Protein AF-A0A382MQX4-F1 (afdb_monomer)

Structure (mmCIF, N/CA/C/O backbone):
data_AF-A0A382MQX4-F1
#
_entry.id   AF-A0A382MQX4-F1
#
loop_
_atom_site.group_PDB
_atom_site.id
_atom_site.type_symbol
_atom_site.label_atom_id
_atom_site.label_alt_id
_atom_site.label_comp_id
_atom_site.label_asym_id
_atom_site.label_entity_id
_atom_site.label_seq_id
_atom_site.pdbx_PDB_ins_code
_atom_site.Cartn_x
_atom_site.Cartn_y
_atom_site.Cartn_z
_atom_site.occupancy
_atom_site.B_iso_or_equiv
_atom_site.auth_seq_id
_atom_site.auth_comp_id
_atom_site.auth_asym_id
_atom_site.auth_atom_id
_atom_site.pdbx_PDB_model_num
ATOM 1 N N . CYS A 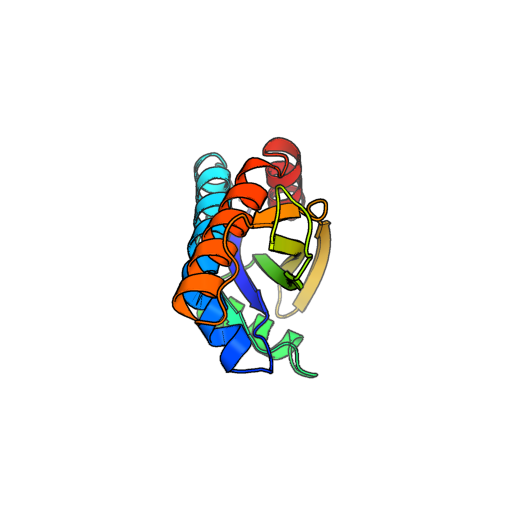1 1 ? -10.382 4.216 30.365 1.00 42.12 1 CYS A N 1
ATOM 2 C CA . CYS A 1 1 ? -9.074 4.176 29.681 1.00 42.12 1 CYS A CA 1
ATOM 3 C C . CYS A 1 1 ? -9.307 4.462 28.208 1.00 42.12 1 CYS A C 1
ATOM 5 O O . CYS A 1 1 ? -10.261 3.887 27.688 1.00 42.12 1 CYS A O 1
ATOM 7 N N . PRO A 1 2 ? -8.516 5.319 27.541 1.00 52.66 2 PRO A N 1
ATOM 8 C CA . PRO A 1 2 ? -8.488 5.307 26.082 1.00 52.66 2 PRO A CA 1
ATOM 9 C C . PRO A 1 2 ? -8.153 3.874 25.645 1.00 52.66 2 PRO A C 1
ATOM 11 O O . PRO A 1 2 ? -7.279 3.249 26.246 1.00 52.66 2 PRO A O 1
ATOM 14 N N . GLN A 1 3 ? -8.903 3.306 24.704 1.00 66.00 3 GLN A N 1
ATOM 15 C CA . GLN A 1 3 ? -8.529 2.016 24.125 1.00 66.00 3 GLN A CA 1
ATOM 16 C C . GLN A 1 3 ? -7.295 2.233 23.247 1.00 66.00 3 GLN A C 1
ATOM 18 O O . GLN A 1 3 ? -7.295 3.156 22.438 1.00 66.00 3 GLN A O 1
ATOM 23 N N . ASN A 1 4 ? -6.269 1.392 23.393 1.00 84.06 4 ASN A N 1
ATOM 24 C CA . ASN A 1 4 ? -5.149 1.372 22.454 1.00 84.06 4 ASN A CA 1
ATOM 25 C C . ASN A 1 4 ? -5.655 1.078 21.032 1.00 84.06 4 ASN A C 1
ATOM 27 O O . ASN A 1 4 ? -6.577 0.276 20.829 1.00 84.06 4 ASN A O 1
ATOM 31 N N . GLN A 1 5 ? -5.045 1.728 20.042 1.00 91.31 5 GLN A N 1
ATOM 32 C CA . GLN A 1 5 ? -5.346 1.499 18.635 1.00 91.31 5 GLN A CA 1
ATOM 33 C C . GLN A 1 5 ? -4.675 0.211 18.163 1.00 91.31 5 GLN A C 1
ATOM 35 O O . GLN A 1 5 ? -3.483 0.199 17.878 1.00 91.31 5 GLN A O 1
ATOM 40 N N . ASN A 1 6 ? -5.440 -0.860 17.995 1.00 94.75 6 ASN A N 1
ATOM 41 C CA . ASN A 1 6 ? -4.958 -2.106 17.409 1.00 94.75 6 ASN A CA 1
ATOM 42 C C . ASN A 1 6 ? -4.975 -1.990 15.883 1.00 94.75 6 ASN A C 1
ATOM 44 O O . ASN A 1 6 ? -5.973 -2.310 15.218 1.00 94.75 6 ASN A O 1
ATOM 48 N N . LEU A 1 7 ? -3.861 -1.512 15.332 1.00 96.00 7 LEU A N 1
ATOM 49 C CA . LEU A 1 7 ? -3.698 -1.211 13.922 1.00 96.00 7 LEU A CA 1
ATOM 50 C C . LEU A 1 7 ? -3.373 -2.461 13.095 1.00 96.00 7 LEU A C 1
ATOM 52 O O . LEU A 1 7 ? -2.354 -3.129 13.290 1.00 96.00 7 LEU A O 1
ATOM 56 N N . MET A 1 8 ? -4.197 -2.714 12.080 1.00 97.00 8 MET A N 1
ATOM 57 C CA . MET A 1 8 ? -3.920 -3.673 11.012 1.00 97.00 8 MET A CA 1
ATOM 58 C C . MET A 1 8 ? -3.608 -2.953 9.694 1.00 97.00 8 MET A C 1
ATOM 60 O O . MET A 1 8 ? -4.372 -2.105 9.241 1.00 97.00 8 MET A O 1
ATOM 64 N N . VAL A 1 9 ? -2.533 -3.344 9.008 1.00 97.56 9 VAL A N 1
ATOM 65 C CA . VAL A 1 9 ? -2.294 -2.915 7.618 1.00 97.56 9 VAL A CA 1
ATOM 66 C C . VAL A 1 9 ? -2.970 -3.897 6.668 1.00 97.56 9 VAL A C 1
ATOM 68 O O . VAL A 1 9 ? -2.849 -5.112 6.813 1.00 97.56 9 VAL A O 1
ATOM 71 N N . VAL A 1 10 ? -3.685 -3.389 5.676 1.00 97.44 10 VAL A N 1
ATOM 72 C CA . VAL A 1 10 ? -4.425 -4.191 4.704 1.00 97.44 10 VAL A CA 1
ATOM 73 C C . VAL A 1 10 ? -3.988 -3.806 3.309 1.00 97.44 10 VAL A C 1
ATOM 75 O O . VAL A 1 10 ? -4.001 -2.637 2.959 1.00 97.44 10 VAL A O 1
ATOM 78 N N . PHE A 1 11 ? -3.637 -4.779 2.479 1.00 96.69 11 PHE A N 1
ATOM 79 C CA . PHE A 1 11 ? -3.359 -4.531 1.071 1.00 96.69 11 PHE A CA 1
ATOM 80 C C . PHE A 1 11 ? -4.560 -4.878 0.210 1.00 96.69 11 PHE A C 1
ATOM 82 O O . PHE A 1 11 ? -5.061 -6.004 0.263 1.00 96.69 11 PHE A O 1
ATOM 89 N N . ASN A 1 12 ? -4.955 -3.939 -0.646 1.00 93.44 12 ASN A N 1
ATOM 90 C CA . ASN A 1 12 ? -5.848 -4.254 -1.747 1.00 93.44 12 ASN A CA 1
ATOM 91 C C . ASN A 1 12 ? -5.109 -5.127 -2.765 1.00 93.44 12 ASN A C 1
ATOM 93 O O . ASN A 1 12 ? -4.042 -4.769 -3.281 1.00 93.44 12 ASN A O 1
ATOM 97 N N . LYS A 1 13 ? -5.677 -6.302 -3.028 1.00 92.31 13 LYS A N 1
ATOM 98 C CA . LYS A 1 13 ? -5.163 -7.239 -4.020 1.00 92.31 13 LYS A CA 1
ATOM 99 C C . LYS A 1 13 ? -5.478 -6.756 -5.422 1.00 92.31 13 LYS A C 1
ATOM 101 O O . LYS A 1 13 ? -6.559 -6.232 -5.698 1.00 92.31 13 LYS A O 1
ATOM 106 N N . TYR A 1 14 ? -4.544 -7.004 -6.328 1.00 88.62 14 TYR A N 1
ATOM 107 C CA . TYR A 1 14 ? -4.814 -6.882 -7.749 1.00 88.62 14 TYR A CA 1
ATOM 108 C C . TYR A 1 14 ? -5.662 -8.067 -8.213 1.00 88.62 14 TYR A C 1
ATOM 110 O O . TYR A 1 14 ? -5.366 -9.218 -7.895 1.00 88.62 14 TYR A O 1
ATOM 118 N N . SER A 1 15 ? -6.667 -7.793 -9.045 1.00 87.56 15 SER A N 1
ATOM 119 C CA . SER A 1 15 ? -7.414 -8.842 -9.751 1.00 87.56 15 SER A CA 1
ATOM 120 C C . SER A 1 15 ? -6.509 -9.653 -10.692 1.00 87.56 15 SER A C 1
ATOM 122 O O . SER A 1 15 ? -6.688 -10.859 -10.866 1.00 87.56 15 SER A O 1
ATOM 124 N N . ASP A 1 16 ? -5.491 -9.006 -11.267 1.00 91.62 16 ASP A N 1
ATOM 125 C CA . ASP A 1 16 ? -4.443 -9.648 -12.057 1.00 91.62 16 ASP A CA 1
ATOM 126 C C . ASP A 1 16 ? -3.437 -10.374 -11.144 1.00 91.62 16 ASP A C 1
ATOM 128 O O . ASP A 1 16 ? -2.610 -9.756 -10.466 1.00 91.62 16 ASP A O 1
ATOM 132 N N . ARG A 1 17 ? -3.459 -11.712 -11.192 1.00 90.31 17 ARG A N 1
ATOM 133 C CA . ARG A 1 17 ? -2.563 -12.589 -10.414 1.00 90.31 17 ARG A CA 1
ATOM 134 C C . ARG A 1 17 ? -1.076 -12.359 -10.698 1.00 90.31 17 ARG A C 1
ATOM 136 O O . ARG A 1 17 ? -0.249 -12.561 -9.809 1.00 90.31 17 ARG A O 1
ATOM 143 N N . ASN A 1 18 ? -0.706 -11.963 -11.915 1.00 91.69 18 ASN A N 1
ATOM 144 C CA . ASN A 1 18 ? 0.684 -11.667 -12.252 1.00 91.69 18 ASN A CA 1
ATOM 145 C C . ASN A 1 18 ? 1.127 -10.359 -11.600 1.00 91.69 18 ASN A C 1
ATOM 147 O O . ASN A 1 18 ? 2.217 -10.317 -11.029 1.00 91.69 18 ASN A O 1
ATOM 151 N N . LYS A 1 19 ? 0.287 -9.315 -11.632 1.00 92.31 19 LYS A N 1
ATOM 152 C CA . LYS A 1 19 ? 0.565 -8.066 -10.902 1.00 92.31 19 LYS A CA 1
ATOM 153 C C . LYS A 1 19 ? 0.641 -8.308 -9.397 1.00 92.31 19 LYS A C 1
ATOM 155 O O . LYS A 1 19 ? 1.584 -7.847 -8.758 1.00 92.31 19 LYS A O 1
ATOM 160 N N . GLU A 1 20 ? -0.283 -9.099 -8.861 1.00 92.88 20 GLU A N 1
ATOM 161 C CA . GLU A 1 20 ? -0.318 -9.473 -7.447 1.00 92.88 20 GLU A CA 1
ATOM 162 C C . GLU A 1 20 ? 0.974 -10.180 -7.010 1.00 92.88 20 GLU A C 1
ATOM 164 O O . GLU A 1 20 ? 1.629 -9.779 -6.048 1.00 92.88 20 GLU A O 1
ATOM 169 N N . ASN A 1 21 ? 1.426 -11.173 -7.781 1.00 94.44 21 ASN A N 1
ATOM 170 C CA . ASN A 1 21 ? 2.667 -11.895 -7.496 1.00 94.44 21 ASN A CA 1
ATOM 171 C C . ASN A 1 21 ? 3.926 -11.015 -7.553 1.00 94.44 21 ASN A C 1
ATOM 173 O O . ASN A 1 21 ? 4.922 -11.328 -6.895 1.00 94.44 21 ASN A O 1
ATOM 177 N N . LEU A 1 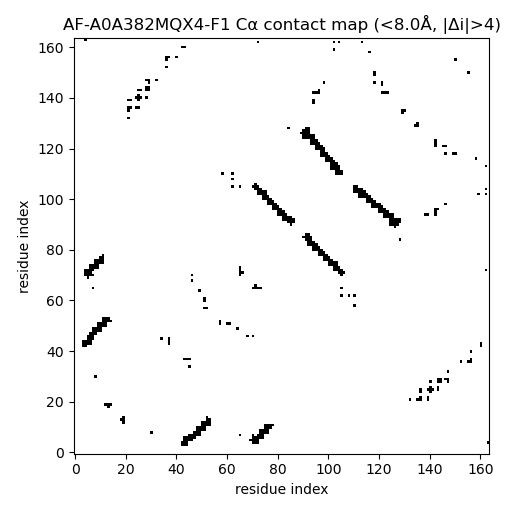22 ? 3.912 -9.929 -8.330 1.00 96.38 22 LEU A N 1
ATOM 178 C CA . LEU A 1 22 ? 5.029 -8.986 -8.389 1.00 96.38 22 LEU A CA 1
ATOM 179 C C . LEU A 1 22 ? 5.124 -8.109 -7.135 1.00 96.38 22 LEU A C 1
ATOM 181 O O . LEU A 1 22 ? 6.226 -7.672 -6.811 1.00 96.38 22 LEU A O 1
ATOM 185 N N . MET A 1 23 ? 4.011 -7.880 -6.431 1.00 95.25 23 MET A N 1
ATOM 186 C CA . MET A 1 23 ? 3.936 -6.953 -5.297 1.00 95.25 23 MET A CA 1
ATOM 187 C C . MET A 1 23 ? 4.113 -7.597 -3.918 1.00 95.25 23 MET A C 1
ATOM 189 O O . MET A 1 23 ? 4.386 -6.868 -2.969 1.00 95.25 23 MET A O 1
ATOM 193 N N . LYS A 1 24 ? 4.075 -8.932 -3.803 1.00 92.06 24 LYS A N 1
ATOM 194 C CA . LYS A 1 24 ? 4.261 -9.650 -2.524 1.00 92.06 24 LYS A CA 1
ATOM 195 C C . LYS A 1 24 ? 5.488 -9.191 -1.729 1.00 92.06 24 LYS A C 1
ATOM 197 O O . LYS A 1 24 ? 5.371 -8.837 -0.565 1.00 92.06 24 LYS A O 1
ATOM 202 N N . GLU A 1 25 ? 6.657 -9.169 -2.368 1.00 92.56 25 GLU A N 1
ATOM 203 C CA . GLU A 1 25 ? 7.897 -8.711 -1.726 1.00 92.56 25 GLU A CA 1
ATOM 204 C C . GLU A 1 25 ? 7.950 -7.176 -1.592 1.00 92.56 25 GLU A C 1
ATOM 206 O O . GLU A 1 25 ? 8.212 -6.702 -0.494 1.00 92.56 25 GLU A O 1
ATOM 211 N N . PRO A 1 26 ? 7.666 -6.357 -2.631 1.00 94.75 26 PRO A N 1
ATOM 212 C CA . PRO A 1 26 ? 7.658 -4.896 -2.494 1.00 94.75 26 PRO A CA 1
ATOM 213 C C . PRO A 1 26 ? 6.796 -4.331 -1.357 1.00 94.75 26 PRO A C 1
ATOM 215 O O . PRO A 1 26 ? 7.151 -3.280 -0.819 1.00 94.75 26 PRO A O 1
ATOM 218 N N . ARG A 1 27 ? 5.690 -5.001 -0.996 1.00 95.69 27 ARG A N 1
ATOM 219 C CA . ARG A 1 27 ? 4.812 -4.619 0.123 1.00 95.69 27 ARG A CA 1
ATOM 220 C C . ARG A 1 27 ? 5.522 -4.630 1.473 1.00 95.69 27 ARG A C 1
ATOM 222 O O . ARG A 1 27 ? 5.153 -3.834 2.331 1.00 95.69 27 ARG A O 1
ATOM 229 N N . SER A 1 28 ? 6.555 -5.456 1.656 1.00 95.38 28 SER A N 1
ATOM 230 C CA . SER A 1 28 ? 7.294 -5.501 2.921 1.00 95.38 28 SER A CA 1
ATOM 231 C C . SER A 1 28 ? 7.918 -4.149 3.258 1.00 95.38 28 SER A C 1
ATOM 233 O O . SER A 1 28 ? 7.893 -3.759 4.414 1.00 95.38 28 SER A O 1
ATOM 235 N N . ASN A 1 29 ? 8.392 -3.392 2.261 1.00 96.69 29 ASN A N 1
ATOM 236 C CA . ASN A 1 29 ? 8.933 -2.050 2.491 1.00 96.69 29 ASN A CA 1
ATOM 237 C C . ASN A 1 29 ? 7.869 -1.101 3.050 1.00 96.69 29 ASN A C 1
ATOM 239 O O . ASN A 1 29 ? 8.163 -0.348 3.970 1.00 96.69 29 ASN A O 1
ATOM 243 N N . LEU A 1 30 ? 6.642 -1.160 2.518 1.00 96.69 30 LEU A N 1
ATOM 244 C CA . LEU A 1 30 ? 5.526 -0.332 2.981 1.00 96.69 30 LEU A CA 1
ATOM 245 C C . LEU A 1 30 ? 5.155 -0.675 4.427 1.00 96.69 30 LEU A C 1
ATOM 247 O O . LEU A 1 30 ? 4.999 0.225 5.244 1.00 96.69 30 LEU A O 1
ATOM 251 N N . VAL A 1 31 ? 5.082 -1.970 4.753 1.00 96.88 31 VAL A N 1
ATOM 252 C CA . VAL A 1 31 ? 4.843 -2.433 6.128 1.00 96.88 31 VAL A CA 1
ATOM 253 C C . VAL A 1 31 ? 5.961 -1.980 7.056 1.00 96.88 31 VAL A C 1
ATOM 255 O O . VAL A 1 31 ? 5.668 -1.410 8.097 1.00 96.88 31 VAL A O 1
ATOM 258 N N . SER A 1 32 ? 7.226 -2.196 6.685 1.00 96.12 32 SER A N 1
ATOM 259 C CA . SER A 1 32 ? 8.368 -1.761 7.493 1.00 96.12 32 SER A CA 1
ATOM 260 C C . SER A 1 32 ? 8.327 -0.260 7.752 1.00 96.12 32 SER A C 1
ATOM 262 O O . SER A 1 32 ? 8.574 0.153 8.875 1.00 96.12 32 SER A O 1
ATOM 264 N N . GLY A 1 33 ? 7.950 0.541 6.752 1.00 95.62 33 GLY A N 1
ATOM 265 C CA . GLY A 1 33 ? 7.741 1.972 6.931 1.00 95.62 33 GLY A CA 1
ATOM 266 C C . GLY A 1 33 ? 6.676 2.289 7.988 1.00 95.62 33 GLY A C 1
ATOM 267 O O . GLY A 1 33 ? 6.926 3.119 8.853 1.00 95.62 33 GLY A O 1
ATOM 268 N N . VAL A 1 34 ? 5.510 1.631 7.945 1.00 95.62 34 VAL A N 1
ATOM 269 C CA . VAL A 1 34 ? 4.454 1.829 8.960 1.00 95.62 34 VAL A CA 1
ATOM 270 C C . VAL A 1 34 ? 4.932 1.403 10.341 1.00 95.62 34 VAL A C 1
ATOM 272 O O . VAL A 1 34 ? 4.760 2.153 11.292 1.00 95.62 34 VAL A O 1
ATOM 275 N N . VAL A 1 35 ? 5.545 0.223 10.453 1.00 95.69 35 VAL A N 1
ATOM 276 C CA . VAL A 1 35 ? 6.038 -0.309 11.731 1.00 95.69 35 VAL A CA 1
ATOM 277 C C . VAL A 1 35 ? 7.044 0.655 12.355 1.00 95.69 35 VAL A C 1
ATOM 279 O O . VAL A 1 35 ? 6.872 1.028 13.504 1.00 95.69 35 VAL A O 1
ATOM 282 N N . SER A 1 36 ? 8.002 1.178 11.581 1.00 94.94 36 SER A N 1
ATOM 283 C CA . SER A 1 36 ? 8.961 2.169 12.089 1.00 94.94 36 SER A CA 1
ATOM 284 C C . SER A 1 36 ? 8.308 3.454 12.614 1.00 94.94 36 SER A C 1
ATOM 286 O O . SER A 1 36 ? 8.857 4.088 13.511 1.00 94.94 36 SER A O 1
ATOM 288 N N . LEU A 1 37 ? 7.153 3.856 12.074 1.00 94.19 37 LEU A N 1
ATOM 289 C CA . LEU A 1 37 ? 6.394 4.993 12.599 1.00 94.19 37 LEU A CA 1
ATOM 290 C C . LEU A 1 37 ? 5.665 4.615 13.890 1.00 94.19 37 LEU A C 1
ATOM 292 O O . LEU A 1 37 ? 5.754 5.350 14.874 1.00 94.19 37 LEU A O 1
ATOM 296 N N . VAL A 1 38 ? 4.970 3.475 13.880 1.00 93.50 38 VAL A N 1
ATOM 297 C CA . VAL A 1 38 ? 4.165 2.970 15.001 1.00 93.50 38 VAL A CA 1
ATOM 298 C C . VAL A 1 38 ? 5.025 2.636 16.217 1.00 93.50 38 VAL A C 1
ATOM 300 O O . VAL A 1 38 ? 4.622 2.959 17.323 1.00 93.50 38 VAL A O 1
ATOM 303 N N . ASP A 1 39 ? 6.246 2.130 16.031 1.00 92.38 39 ASP A N 1
ATOM 304 C CA . ASP A 1 39 ? 7.205 1.852 17.115 1.00 92.38 39 ASP A CA 1
ATOM 305 C C . ASP A 1 39 ? 7.560 3.105 17.943 1.00 92.38 39 ASP A C 1
ATOM 307 O O . ASP A 1 39 ? 8.110 3.005 19.037 1.00 92.38 39 ASP A O 1
ATOM 311 N N . THR A 1 40 ? 7.260 4.300 17.423 1.00 92.00 40 THR A N 1
ATOM 312 C CA . THR A 1 40 ? 7.460 5.581 18.119 1.00 92.00 40 THR A CA 1
ATOM 313 C C . THR A 1 40 ? 6.168 6.183 18.687 1.00 92.00 40 THR A C 1
ATOM 315 O O . THR A 1 40 ? 6.196 7.303 19.192 1.00 92.00 40 THR A O 1
ATOM 318 N N . MET A 1 41 ? 5.037 5.481 18.577 1.00 91.31 41 MET A N 1
ATOM 319 C CA . MET A 1 41 ? 3.723 5.899 19.071 1.00 91.31 41 MET A CA 1
ATOM 320 C C . MET A 1 41 ? 3.348 5.090 20.315 1.00 91.31 41 MET A C 1
ATOM 322 O O . MET A 1 41 ? 3.316 3.869 20.271 1.00 91.31 41 MET A O 1
ATOM 326 N N . GLU A 1 42 ? 2.979 5.756 21.408 1.00 87.88 42 GLU A N 1
ATOM 327 C CA . GLU A 1 42 ? 2.595 5.056 22.648 1.00 87.88 42 GLU A CA 1
ATOM 328 C C . GLU A 1 42 ? 1.177 4.457 22.608 1.00 87.88 42 GLU A C 1
ATOM 330 O O . GLU A 1 42 ? 0.866 3.544 23.366 1.00 87.88 42 GLU A O 1
ATOM 335 N N . SER A 1 43 ? 0.298 4.977 21.745 1.00 88.88 43 SER A N 1
ATOM 336 C CA . SER A 1 43 ? -1.140 4.662 21.723 1.00 88.88 43 SER A CA 1
ATOM 337 C C . SER A 1 43 ? -1.577 3.758 20.566 1.00 88.88 43 SER A C 1
ATOM 339 O O . SER A 1 43 ? -2.780 3.570 20.355 1.00 88.88 43 SER A O 1
ATOM 341 N N . VAL A 1 44 ? -0.625 3.227 19.792 1.00 93.50 44 VAL A N 1
ATOM 342 C CA . VAL A 1 44 ? -0.894 2.437 18.587 1.00 93.50 44 VAL A CA 1
ATOM 343 C C . VAL A 1 44 ? -0.098 1.140 18.622 1.00 93.50 44 VAL A C 1
ATOM 345 O O . VAL A 1 44 ? 1.125 1.151 18.589 1.00 93.50 44 VAL A O 1
ATOM 348 N N . ASP A 1 45 ? -0.812 0.022 18.610 1.00 93.88 45 ASP A N 1
ATOM 349 C CA . ASP A 1 45 ? -0.258 -1.324 18.589 1.00 93.88 45 ASP A CA 1
ATOM 350 C C . ASP A 1 45 ? -0.412 -1.913 17.181 1.00 93.88 45 ASP A C 1
ATOM 352 O O . ASP A 1 45 ? -1.525 -2.138 16.695 1.00 93.88 45 ASP A O 1
ATOM 356 N N . PHE A 1 46 ? 0.697 -2.188 16.490 1.00 95.56 46 PHE A N 1
ATOM 357 C CA . PHE A 1 46 ? 0.649 -2.896 15.209 1.00 95.56 46 PHE A CA 1
ATOM 358 C C . PHE A 1 46 ? 0.425 -4.398 15.426 1.00 95.56 46 PHE A C 1
ATOM 360 O O . PHE A 1 46 ? 1.288 -5.105 15.940 1.00 95.56 46 PHE A O 1
ATOM 367 N N . ILE A 1 47 ? -0.716 -4.911 14.963 1.00 95.88 47 ILE A N 1
ATOM 368 C CA . ILE A 1 47 ? -1.142 -6.303 15.209 1.00 95.88 47 ILE A CA 1
ATOM 369 C C . ILE A 1 47 ? -1.101 -7.195 13.958 1.00 95.88 47 ILE A C 1
ATOM 371 O O . ILE A 1 47 ? -1.409 -8.389 14.007 1.00 95.88 47 ILE A O 1
ATOM 375 N N . GLY A 1 48 ? -0.711 -6.639 12.807 1.00 95.50 48 GLY A N 1
ATOM 376 C CA . GLY A 1 48 ? -0.324 -7.418 11.632 1.00 95.50 48 GLY A CA 1
ATOM 377 C C . GLY A 1 48 ? -0.950 -6.982 10.310 1.00 95.50 48 GLY A C 1
ATOM 378 O O . GLY A 1 48 ? -1.465 -5.879 10.154 1.00 95.50 48 GLY A O 1
ATOM 379 N N . ILE A 1 49 ? -0.876 -7.887 9.324 1.00 97.06 49 ILE A N 1
ATOM 380 C CA . ILE A 1 49 ? -1.115 -7.579 7.902 1.00 97.06 49 ILE A CA 1
ATOM 381 C C . ILE A 1 49 ? -2.207 -8.471 7.308 1.00 97.06 49 ILE A C 1
ATOM 383 O O . ILE A 1 49 ? -2.205 -9.679 7.556 1.00 97.06 49 ILE A O 1
ATOM 387 N N . SER A 1 50 ? -3.108 -7.925 6.500 1.00 95.75 50 SER A N 1
ATOM 388 C CA . SER A 1 50 ? -4.075 -8.698 5.713 1.00 95.75 50 SER A CA 1
ATOM 389 C C . SER A 1 50 ? -4.034 -8.313 4.237 1.00 95.75 50 SER A C 1
ATOM 391 O O . SER A 1 50 ? -3.497 -7.273 3.865 1.00 95.75 50 SER A O 1
ATOM 393 N N . GLU A 1 51 ? -4.606 -9.153 3.384 1.00 94.56 51 GLU A N 1
ATOM 394 C CA . GLU A 1 51 ? -4.737 -8.886 1.954 1.00 94.56 51 GLU A CA 1
ATOM 395 C C . GLU A 1 51 ? -6.171 -9.191 1.514 1.00 94.56 51 GLU A C 1
ATOM 397 O O . GLU A 1 51 ? -6.657 -10.311 1.704 1.00 94.56 51 GLU A O 1
ATOM 402 N N . ILE A 1 52 ? -6.843 -8.213 0.910 1.00 93.19 52 ILE A N 1
ATOM 403 C CA . ILE A 1 52 ? -8.273 -8.270 0.595 1.00 93.19 52 ILE A CA 1
ATOM 404 C C . ILE A 1 52 ? -8.494 -7.881 -0.866 1.00 93.19 52 ILE A C 1
ATOM 406 O O . ILE A 1 52 ? -7.886 -6.943 -1.370 1.00 93.19 52 ILE A O 1
ATOM 410 N N . ASP A 1 53 ? -9.370 -8.602 -1.560 1.00 87.06 53 ASP A N 1
ATOM 411 C CA . ASP A 1 53 ? -9.782 -8.234 -2.916 1.00 87.06 53 ASP A CA 1
ATOM 412 C C . ASP A 1 53 ? -10.745 -7.037 -2.880 1.00 87.06 53 ASP A C 1
ATOM 414 O O . ASP A 1 53 ? -11.716 -7.049 -2.119 1.00 87.06 53 ASP A O 1
ATOM 418 N N . ASN A 1 54 ? -10.521 -6.038 -3.739 1.00 77.81 54 ASN A N 1
ATOM 419 C CA . ASN A 1 54 ? -11.319 -4.803 -3.811 1.00 77.81 54 ASN A CA 1
ATOM 420 C C . ASN A 1 54 ? -12.655 -4.982 -4.574 1.00 77.81 54 ASN A C 1
ATOM 422 O O . ASN A 1 54 ? -12.980 -4.222 -5.482 1.00 77.81 54 ASN A O 1
ATOM 426 N N . GLY A 1 55 ? -13.387 -6.057 -4.270 1.00 82.19 55 GLY A N 1
ATOM 427 C CA . GLY A 1 55 ? -14.692 -6.361 -4.864 1.00 82.19 55 GLY A CA 1
ATOM 428 C C . GLY A 1 55 ? -15.856 -5.659 -4.157 1.00 82.19 55 GLY A C 1
ATOM 429 O O . GLY A 1 55 ? -15.672 -4.966 -3.159 1.00 82.19 55 GLY A O 1
ATOM 430 N N . ASN A 1 56 ? -17.080 -5.898 -4.637 1.00 83.62 56 ASN A N 1
ATOM 431 C CA . ASN A 1 56 ? -18.311 -5.316 -4.072 1.00 83.62 56 ASN A CA 1
ATOM 432 C C . ASN A 1 56 ? -18.518 -5.629 -2.574 1.00 83.62 56 ASN A C 1
ATOM 434 O O . ASN A 1 56 ? -19.238 -4.913 -1.887 1.00 83.62 56 ASN A O 1
ATOM 438 N N . ASP A 1 57 ? -17.874 -6.677 -2.063 1.00 90.12 57 ASP A N 1
ATOM 439 C CA . ASP A 1 57 ? -17.909 -7.138 -0.674 1.00 90.12 57 ASP A CA 1
ATOM 440 C C . ASP A 1 57 ? -16.686 -6.689 0.154 1.00 90.12 57 ASP A C 1
ATOM 442 O O . ASP A 1 57 ? -16.435 -7.221 1.238 1.00 90.12 57 ASP A O 1
ATOM 446 N N . PHE A 1 58 ? -15.913 -5.708 -0.332 1.00 90.94 58 PHE A N 1
ATOM 447 C CA . PHE A 1 58 ? -14.692 -5.222 0.320 1.00 90.94 58 PHE A CA 1
ATOM 448 C C . PHE A 1 58 ? -14.906 -4.869 1.800 1.00 90.94 58 PHE A C 1
ATOM 450 O O . PHE A 1 58 ? -14.141 -5.313 2.657 1.00 90.94 58 PHE A O 1
ATOM 457 N N . LYS A 1 59 ? -15.968 -4.116 2.121 1.00 92.12 59 LYS A N 1
ATOM 458 C CA . LYS A 1 59 ? -16.261 -3.698 3.503 1.00 92.12 59 LYS A CA 1
ATOM 459 C C . LYS A 1 59 ? -16.515 -4.890 4.427 1.00 92.12 59 LYS A C 1
ATOM 461 O O . LYS A 1 59 ? -16.016 -4.900 5.548 1.00 92.12 59 LYS A O 1
ATOM 466 N N . ASP A 1 60 ? -17.236 -5.906 3.959 1.00 93.31 60 ASP A N 1
ATOM 467 C CA . ASP A 1 60 ? -17.529 -7.102 4.755 1.00 93.31 60 ASP A CA 1
ATOM 468 C C . ASP A 1 60 ? -16.280 -7.960 4.959 1.00 93.31 60 ASP A C 1
ATOM 470 O O . ASP A 1 60 ? -16.033 -8.458 6.059 1.00 93.31 60 ASP A O 1
ATOM 474 N N . LYS A 1 61 ? -15.444 -8.089 3.922 1.00 94.94 61 LYS A N 1
ATOM 475 C CA . LYS A 1 61 ? -14.137 -8.748 4.027 1.00 94.94 61 LYS A CA 1
ATOM 476 C C . LYS A 1 61 ? -13.218 -8.021 5.008 1.00 94.94 61 LYS A C 1
ATOM 478 O O . LYS A 1 61 ? -12.559 -8.681 5.813 1.00 94.94 61 LYS A O 1
ATOM 483 N N . LEU A 1 62 ? -13.194 -6.687 4.972 1.00 95.62 62 LEU A N 1
ATOM 484 C CA . LEU A 1 62 ? -12.399 -5.874 5.890 1.00 95.62 62 LEU A CA 1
ATOM 485 C C . LEU A 1 62 ? -12.869 -6.055 7.332 1.00 95.62 62 LEU A C 1
ATOM 487 O O . LEU A 1 62 ? -12.049 -6.406 8.177 1.00 95.62 62 LEU A O 1
ATOM 491 N N . LYS A 1 63 ? -14.179 -5.949 7.592 1.00 94.88 63 LYS A N 1
ATOM 492 C CA . LYS A 1 63 ? -14.771 -6.231 8.910 1.00 94.88 63 LYS A CA 1
ATOM 493 C C . LYS A 1 63 ? -14.356 -7.601 9.442 1.00 94.88 63 LYS A C 1
ATOM 495 O O . LYS A 1 63 ? -13.800 -7.685 10.529 1.00 94.88 63 LYS A O 1
ATOM 500 N N . ARG A 1 64 ? -14.551 -8.667 8.656 1.00 93.94 64 ARG A N 1
ATOM 501 C CA . ARG A 1 64 ? -14.170 -10.039 9.049 1.00 93.94 64 ARG A CA 1
ATOM 502 C C . ARG A 1 64 ? -12.676 -10.167 9.338 1.00 93.94 64 ARG A C 1
ATOM 504 O O . ARG A 1 64 ? -12.289 -10.886 10.252 1.00 93.94 64 ARG A O 1
ATOM 511 N N . SER A 1 65 ? -11.829 -9.499 8.554 1.00 95.25 65 SER A N 1
ATOM 512 C CA . SER A 1 65 ? -10.383 -9.517 8.774 1.00 95.25 65 SER A CA 1
ATOM 513 C C . SER A 1 65 ? -9.979 -8.767 10.042 1.00 95.25 65 SER A C 1
ATOM 515 O O . SER A 1 65 ? -9.063 -9.219 10.724 1.00 95.25 65 SER A O 1
ATOM 517 N N . MET A 1 66 ? -10.614 -7.629 10.331 1.00 94.75 66 MET A N 1
ATOM 518 C CA . MET A 1 66 ? -10.342 -6.834 11.530 1.00 94.75 66 MET A CA 1
ATOM 519 C C . MET A 1 66 ? -10.793 -7.583 12.781 1.00 94.75 66 MET A C 1
ATOM 521 O O . MET A 1 66 ? -9.989 -7.778 13.688 1.00 94.75 66 MET A O 1
ATOM 525 N N . ASP A 1 67 ? -12.021 -8.102 12.767 1.00 93.62 67 ASP A N 1
ATOM 526 C CA . ASP A 1 67 ? -12.608 -8.899 13.844 1.00 93.62 67 ASP A CA 1
ATOM 527 C C . ASP A 1 67 ? -11.752 -10.132 14.175 1.00 93.62 67 ASP A C 1
ATOM 529 O O . ASP A 1 67 ? -11.295 -10.299 15.304 1.00 93.62 67 ASP A O 1
ATOM 533 N N . LYS A 1 68 ? -11.380 -10.924 13.155 1.00 93.69 68 LYS A N 1
ATOM 534 C CA . LYS A 1 68 ? -10.517 -12.107 13.316 1.00 93.69 68 LYS A CA 1
ATOM 535 C C . LYS A 1 68 ? -9.165 -11.796 13.972 1.00 93.69 68 LYS A C 1
ATOM 537 O O . LYS A 1 68 ? -8.561 -12.685 14.568 1.00 93.69 68 LYS A O 1
ATOM 542 N N . LYS A 1 69 ? -8.654 -10.574 13.811 1.00 93.44 69 LYS A N 1
ATOM 543 C CA . LYS A 1 69 ? -7.360 -10.148 14.357 1.00 93.44 69 LYS A CA 1
ATOM 544 C C . LYS A 1 69 ? -7.466 -9.301 15.625 1.00 93.44 69 LYS A C 1
ATOM 546 O O . LYS A 1 69 ? -6.428 -8.904 16.140 1.00 93.44 69 LYS A O 1
ATOM 551 N N . GLY A 1 70 ? -8.672 -9.006 16.113 1.00 93.31 70 GLY A N 1
ATOM 552 C CA . GLY A 1 70 ? -8.865 -8.093 17.244 1.00 93.31 70 GLY A CA 1
ATOM 553 C C . GLY A 1 70 ? -8.464 -6.645 16.934 1.00 93.31 70 GLY A C 1
ATOM 554 O O . GLY A 1 70 ? -8.003 -5.922 17.817 1.00 93.31 70 GLY A O 1
ATOM 555 N N . SER A 1 71 ? -8.592 -6.232 15.671 1.00 94.31 71 SER A N 1
ATOM 556 C CA . SER A 1 71 ? -8.262 -4.888 15.195 1.00 94.31 71 SER A CA 1
ATOM 557 C C . SER A 1 71 ? -9.441 -3.936 15.335 1.00 94.31 71 SER A C 1
ATOM 559 O O . SER A 1 71 ? -10.543 -4.258 14.900 1.00 94.31 71 SER A O 1
ATOM 561 N N . ASN A 1 72 ? -9.195 -2.737 15.864 1.00 93.94 72 ASN A N 1
ATOM 562 C CA . ASN A 1 72 ? -10.174 -1.642 15.931 1.00 93.94 72 ASN A CA 1
ATOM 563 C C . ASN A 1 72 ? -9.854 -0.498 14.944 1.00 93.94 72 ASN A C 1
ATOM 565 O O . ASN A 1 72 ? -10.653 0.425 14.776 1.00 93.94 72 ASN A O 1
ATOM 569 N N . SER A 1 73 ? -8.711 -0.573 14.251 1.00 95.00 73 SER A N 1
ATOM 570 C CA . SER A 1 73 ? -8.274 0.397 13.247 1.00 95.00 73 SER A CA 1
ATOM 571 C C . SER A 1 73 ? -7.492 -0.283 12.127 1.00 95.00 73 SER A C 1
ATOM 573 O O . SER A 1 73 ? -6.699 -1.191 12.370 1.00 95.00 73 SER A O 1
ATOM 575 N N . SER A 1 74 ? -7.693 0.144 10.881 1.00 96.19 74 SER A N 1
ATOM 576 C CA . SER A 1 74 ? -6.929 -0.377 9.750 1.00 96.19 74 SER A CA 1
ATOM 577 C C . SER A 1 74 ? -6.495 0.695 8.767 1.00 96.19 74 SER A C 1
ATOM 579 O O . SER A 1 74 ? -7.222 1.652 8.509 1.00 96.19 74 SER A O 1
ATOM 581 N N . LEU A 1 75 ? -5.319 0.482 8.180 1.00 96.81 75 LEU A N 1
ATOM 582 C CA . LEU A 1 75 ? -4.831 1.229 7.029 1.00 96.81 75 LEU A CA 1
ATOM 583 C C . LEU A 1 75 ? -4.904 0.346 5.790 1.00 96.81 75 LEU A C 1
ATOM 585 O O . LEU A 1 75 ? -4.185 -0.647 5.683 1.00 96.81 75 LEU A O 1
ATOM 589 N N . VAL A 1 76 ? -5.752 0.719 4.842 1.00 97.12 76 VAL A N 1
ATOM 590 C CA . VAL A 1 76 ? -5.931 0.008 3.579 1.00 97.12 76 VAL A CA 1
ATOM 591 C C . VAL A 1 76 ? -5.072 0.664 2.509 1.00 97.12 76 VAL A C 1
ATOM 593 O O . VAL A 1 76 ? -5.314 1.797 2.103 1.00 97.12 76 VAL A O 1
ATOM 596 N N . PHE A 1 77 ? -4.068 -0.063 2.035 1.00 97.00 77 PHE A N 1
ATOM 597 C CA . PHE A 1 77 ? -3.114 0.381 1.033 1.00 97.00 77 PHE A CA 1
ATOM 598 C C . PHE A 1 77 ? -3.567 -0.027 -0.362 1.00 97.00 77 PHE A C 1
ATOM 600 O O . PHE A 1 77 ? -3.755 -1.210 -0.665 1.00 97.00 77 PHE A O 1
ATOM 607 N N . THR A 1 78 ? -3.664 0.972 -1.232 1.00 95.56 78 THR A N 1
ATOM 608 C CA . THR A 1 78 ? -3.874 0.813 -2.667 1.00 95.56 78 THR A CA 1
ATOM 609 C C . THR A 1 78 ? -2.674 1.389 -3.395 1.00 95.56 78 THR A C 1
ATOM 611 O O . THR A 1 78 ? -2.347 2.565 -3.247 1.00 95.56 78 THR A O 1
ATOM 614 N N . THR A 1 79 ? -2.006 0.554 -4.184 1.00 95.50 79 THR A N 1
ATOM 615 C CA . THR A 1 79 ? -0.881 0.978 -5.016 1.00 95.50 79 THR A CA 1
ATOM 616 C C . THR A 1 79 ? -1.229 0.832 -6.484 1.00 95.50 79 THR A C 1
ATOM 618 O O . THR A 1 79 ? -1.741 -0.207 -6.900 1.00 95.50 79 THR A O 1
ATOM 621 N N . GLU A 1 80 ? -0.860 1.805 -7.302 1.00 95.50 80 GLU A N 1
ATOM 622 C CA . GLU A 1 80 ? -0.824 1.643 -8.754 1.00 95.50 80 GLU A CA 1
ATOM 623 C C . GLU A 1 80 ? 0.600 1.860 -9.227 1.00 95.50 80 GLU A C 1
ATOM 625 O O . GLU A 1 80 ? 1.319 2.699 -8.692 1.00 95.50 80 GLU A O 1
ATOM 630 N N . TRP A 1 81 ? 1.043 1.076 -10.202 1.00 96.69 81 TRP A N 1
ATOM 631 C CA . TRP A 1 81 ? 2.391 1.189 -10.735 1.00 96.69 81 TRP A CA 1
ATOM 632 C C . TRP A 1 81 ? 2.407 0.906 -12.224 1.00 96.69 81 TRP A C 1
ATOM 634 O O . TRP A 1 81 ? 1.613 0.112 -12.733 1.00 96.69 81 TRP A O 1
ATOM 644 N N . ASP A 1 82 ? 3.357 1.537 -12.903 1.00 96.00 82 ASP A N 1
ATOM 645 C CA . ASP A 1 82 ? 3.529 1.398 -14.339 1.00 96.00 82 ASP A CA 1
ATOM 646 C C . ASP A 1 82 ? 5.011 1.358 -14.725 1.00 96.00 82 ASP A C 1
ATOM 648 O O . ASP A 1 82 ? 5.865 1.987 -14.094 1.00 96.00 82 ASP A O 1
ATOM 652 N N . PHE A 1 83 ? 5.316 0.581 -15.764 1.00 96.25 83 PHE A N 1
ATOM 653 C CA . 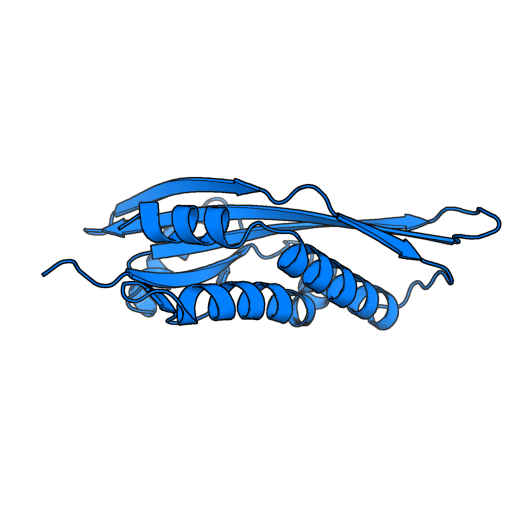PHE A 1 83 ? 6.641 0.465 -16.363 1.00 96.25 83 PHE A CA 1
ATOM 654 C C . PHE A 1 83 ? 6.584 1.020 -17.778 1.00 96.25 83 PHE A C 1
ATOM 656 O O . PHE A 1 83 ? 6.107 0.357 -18.697 1.00 96.25 83 PHE A O 1
ATOM 663 N N . GLN A 1 84 ? 7.181 2.190 -17.975 1.00 94.81 84 GLN A N 1
ATOM 664 C CA . GLN A 1 84 ? 7.175 2.865 -19.265 1.00 94.81 84 GLN A CA 1
ATOM 665 C C . GLN A 1 84 ? 8.549 2.784 -19.913 1.00 94.81 84 GLN A C 1
ATOM 667 O O . GLN A 1 84 ? 9.541 3.296 -19.384 1.00 94.81 84 GLN A O 1
ATOM 672 N N . LYS A 1 85 ? 8.617 2.122 -21.072 1.00 93.94 85 LYS A N 1
ATOM 673 C CA . LYS A 1 85 ? 9.831 2.082 -21.888 1.00 93.94 85 LYS A CA 1
ATOM 674 C C . LYS A 1 85 ? 9.996 3.434 -22.580 1.00 93.94 85 LYS A C 1
ATOM 676 O O . LYS A 1 85 ? 9.048 3.962 -23.148 1.00 93.94 85 LYS A O 1
ATOM 681 N N . GLN A 1 86 ? 11.206 3.975 -22.551 1.00 88.62 86 GLN A N 1
ATOM 682 C CA . GLN A 1 86 ? 11.583 5.181 -23.289 1.00 88.62 86 GLN A CA 1
ATOM 683 C C . GLN A 1 86 ? 12.956 4.950 -23.902 1.00 88.62 86 GLN A C 1
ATOM 685 O O . GLN A 1 86 ? 13.779 4.275 -23.296 1.00 88.62 86 GLN A O 1
ATOM 690 N N . GLU A 1 87 ? 13.241 5.494 -25.078 1.00 72.75 87 GLU A N 1
ATOM 691 C CA . GLU A 1 87 ? 14.554 5.327 -25.709 1.00 72.75 87 GLU A CA 1
ATOM 692 C C . GLU A 1 87 ? 15.279 6.663 -25.795 1.00 72.75 87 GLU A C 1
ATOM 694 O O . GLU A 1 87 ? 15.408 7.268 -26.849 1.00 72.75 87 GLU A O 1
ATOM 699 N N . THR A 1 88 ? 15.772 7.117 -24.641 1.00 80.31 88 THR A N 1
ATOM 700 C CA . THR A 1 88 ? 16.740 8.220 -24.587 1.00 80.31 88 THR A CA 1
ATOM 701 C C . THR A 1 88 ? 18.169 7.673 -24.507 1.00 80.31 88 THR A C 1
ATOM 703 O O . THR A 1 88 ? 18.397 6.475 -24.262 1.00 80.31 88 THR A O 1
ATOM 706 N N . SER A 1 89 ? 19.157 8.547 -24.715 1.00 72.19 89 SER A N 1
ATOM 707 C CA . SER A 1 89 ? 20.580 8.206 -24.597 1.00 72.19 89 SER A CA 1
ATOM 708 C C . SER A 1 89 ? 20.940 7.711 -23.188 1.00 72.19 89 SER A C 1
ATOM 710 O O . SER A 1 89 ? 21.675 6.735 -23.057 1.00 72.19 89 SER A O 1
ATOM 712 N N . MET A 1 90 ? 20.359 8.308 -22.140 1.00 86.31 90 MET A N 1
ATOM 713 C CA . MET A 1 90 ? 20.696 8.021 -20.738 1.00 86.31 90 MET A CA 1
ATOM 714 C C . MET A 1 90 ? 19.748 7.026 -20.048 1.00 86.31 90 MET A C 1
ATOM 716 O O . MET A 1 90 ? 20.183 6.214 -19.227 1.00 86.31 90 MET A O 1
ATOM 720 N N . TRP A 1 91 ? 18.455 7.056 -20.380 1.00 90.12 91 TRP A N 1
ATOM 721 C CA . TRP A 1 91 ? 17.430 6.233 -19.735 1.00 90.12 91 TRP A CA 1
ATOM 722 C C . TRP A 1 91 ? 16.664 5.403 -20.758 1.00 90.12 91 TRP A C 1
ATOM 724 O O . TRP A 1 91 ? 16.225 5.905 -21.794 1.00 90.12 91 TRP A O 1
ATOM 734 N N . LYS A 1 92 ? 16.484 4.122 -20.433 1.00 94.25 92 LYS A N 1
ATOM 735 C CA . LYS A 1 92 ? 15.749 3.143 -21.244 1.00 94.25 92 LYS A CA 1
ATOM 736 C C . LYS A 1 92 ? 14.291 2.972 -20.800 1.00 94.25 92 LYS A C 1
ATOM 738 O O . LYS A 1 92 ? 13.568 2.128 -21.324 1.00 94.25 92 LYS A O 1
ATOM 743 N N . GLY A 1 93 ? 13.860 3.758 -19.818 1.00 95.50 93 GLY A N 1
ATOM 744 C CA . GLY A 1 93 ? 12.497 3.788 -19.310 1.00 95.50 93 GLY A CA 1
ATOM 745 C C . GLY A 1 93 ? 12.438 4.258 -17.866 1.00 95.50 93 GLY A C 1
ATOM 746 O O . GLY A 1 93 ? 13.413 4.783 -17.324 1.00 95.50 93 GLY A O 1
ATOM 747 N N . PHE A 1 94 ? 11.297 4.045 -17.230 1.00 95.69 94 PHE A N 1
ATOM 748 C CA . PHE A 1 94 ? 11.080 4.339 -15.822 1.00 95.69 94 PHE A CA 1
ATOM 749 C C . PHE A 1 94 ? 10.006 3.435 -15.224 1.00 95.69 94 PHE A C 1
ATOM 751 O O . PHE A 1 94 ? 9.200 2.848 -15.942 1.00 95.69 94 PHE A O 1
ATOM 758 N N . VAL A 1 95 ? 10.014 3.348 -13.897 1.00 97.44 95 VAL A N 1
ATOM 759 C CA . VAL A 1 95 ? 8.899 2.834 -13.103 1.00 97.44 95 VAL A CA 1
ATOM 760 C C . VAL A 1 95 ? 8.291 3.996 -12.328 1.00 97.44 95 VAL A C 1
ATOM 762 O O . VAL A 1 95 ? 9.034 4.823 -11.787 1.00 97.44 95 VAL A O 1
ATOM 765 N N . SER A 1 96 ? 6.967 4.076 -12.289 1.00 97.69 96 SER A N 1
ATOM 766 C CA . SER A 1 96 ? 6.216 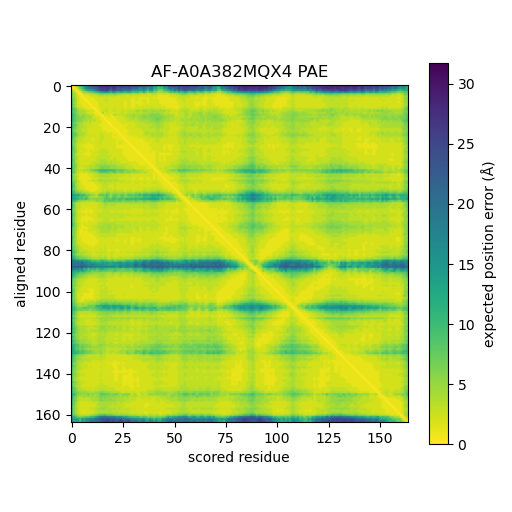4.985 -11.420 1.00 97.69 96 SER A CA 1
ATOM 767 C C . SER A 1 96 ? 5.318 4.200 -10.473 1.00 97.69 96 SER A C 1
ATOM 769 O O . SER A 1 96 ? 4.948 3.064 -10.768 1.00 97.69 96 SER A O 1
ATOM 771 N N . MET A 1 97 ? 5.013 4.786 -9.316 1.00 98.12 97 MET A N 1
ATOM 772 C CA . MET A 1 97 ? 4.086 4.210 -8.349 1.00 98.12 97 MET A CA 1
ATOM 773 C C . MET A 1 97 ? 3.363 5.303 -7.563 1.00 98.12 97 MET A C 1
ATOM 775 O O . MET A 1 97 ? 3.991 6.264 -7.113 1.00 98.12 97 MET A O 1
ATOM 779 N N . THR A 1 98 ? 2.060 5.125 -7.388 1.00 96.31 98 THR A N 1
ATOM 780 C CA . THR A 1 98 ? 1.212 5.878 -6.461 1.00 9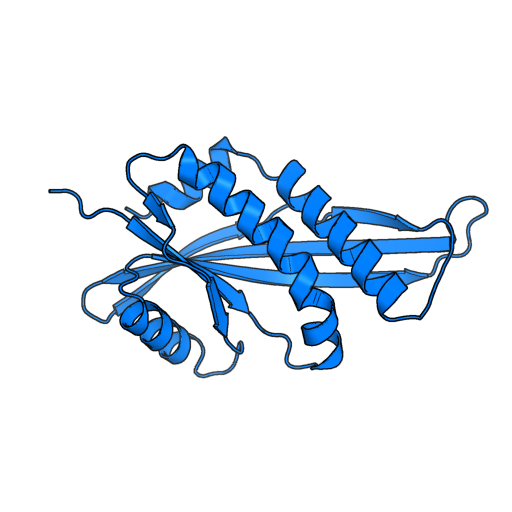6.31 98 THR A CA 1
ATOM 781 C C . THR A 1 98 ? 0.896 5.006 -5.247 1.00 96.31 98 THR A C 1
ATOM 783 O O . THR A 1 98 ? 0.843 3.776 -5.347 1.00 96.31 98 THR A O 1
ATOM 786 N N . LEU A 1 99 ? 0.706 5.644 -4.094 1.00 96.25 99 LEU A N 1
ATOM 787 C CA . LEU A 1 99 ? 0.234 5.001 -2.872 1.00 96.25 99 LEU A CA 1
ATOM 788 C C . LEU A 1 99 ? -0.905 5.838 -2.294 1.00 96.25 99 LEU A C 1
ATOM 790 O O . LEU A 1 99 ? -0.707 7.005 -1.960 1.00 96.25 99 LEU A O 1
ATOM 794 N N . LEU A 1 100 ? -2.069 5.210 -2.163 1.00 95.88 100 LEU A N 1
ATOM 795 C CA . LEU A 1 100 ? -3.221 5.716 -1.432 1.00 95.88 100 LEU A CA 1
ATOM 796 C C . LEU A 1 100 ? -3.436 4.850 -0.192 1.00 95.88 100 LEU A C 1
ATOM 798 O O . LEU A 1 100 ? -3.364 3.621 -0.264 1.00 95.88 100 LEU A O 1
ATOM 802 N N . MET A 1 101 ? -3.704 5.499 0.932 1.00 95.81 101 MET A N 1
ATOM 803 C CA . MET A 1 101 ? -3.921 4.871 2.225 1.00 95.81 101 MET A CA 1
ATOM 804 C C . MET A 1 101 ? -5.248 5.357 2.781 1.00 95.81 101 MET A C 1
ATOM 806 O O . MET A 1 101 ? -5.402 6.537 3.075 1.00 95.81 101 MET A O 1
ATOM 810 N N . ASP A 1 102 ? -6.199 4.447 2.930 1.00 95.75 102 ASP A N 1
ATOM 811 C CA . ASP A 1 102 ? -7.485 4.741 3.548 1.00 95.75 102 ASP A CA 1
ATOM 812 C C . ASP A 1 102 ? -7.484 4.248 4.993 1.00 95.75 102 ASP A C 1
ATOM 814 O O . ASP A 1 102 ? -7.186 3.081 5.248 1.00 95.75 102 ASP A O 1
ATOM 818 N N . SER A 1 103 ? -7.846 5.119 5.931 1.00 95.69 103 SER A N 1
ATOM 819 C CA . SER A 1 103 ? -7.999 4.754 7.340 1.00 95.69 103 SER A CA 1
ATOM 820 C C . SER A 1 103 ? -9.438 4.341 7.628 1.00 95.69 103 SER A C 1
ATOM 822 O O . SER A 1 103 ? -10.379 5.040 7.237 1.00 95.69 103 SER A O 1
ATOM 824 N N . TYR A 1 104 ? -9.617 3.220 8.323 1.00 95.06 104 TYR A N 1
ATOM 825 C CA . TYR A 1 104 ? -10.917 2.728 8.764 1.00 95.06 104 TYR A CA 1
ATOM 826 C C . TYR A 1 104 ? -10.913 2.429 10.257 1.00 95.06 104 TYR A C 1
ATOM 828 O O . TYR A 1 104 ? -10.016 1.751 10.750 1.00 95.06 104 TYR A O 1
ATOM 836 N N . SER A 1 105 ? -11.973 2.844 10.947 1.00 93.81 105 SER A N 1
ATOM 837 C CA . SER A 1 105 ? -12.254 2.447 12.325 1.00 93.81 105 SER A CA 1
ATOM 838 C C . SER A 1 105 ? -13.298 1.332 12.357 1.00 93.81 105 SER A C 1
ATOM 840 O O . SER A 1 105 ? -14.266 1.356 11.587 1.00 93.81 105 SER A O 1
ATOM 842 N N . PHE A 1 106 ? -13.098 0.369 13.255 1.00 91.62 106 PHE A N 1
ATOM 843 C CA . PHE A 1 106 ? -14.038 -0.707 13.548 1.00 91.62 106 PHE A CA 1
ATOM 844 C C . PHE A 1 106 ? -14.481 -0.612 15.010 1.00 91.62 106 PHE A C 1
ATOM 846 O O . PHE A 1 106 ? -13.717 -0.930 15.921 1.00 91.62 106 PHE A O 1
ATOM 853 N N . LYS A 1 107 ? -15.712 -0.136 15.222 1.00 85.56 107 LYS A N 1
ATOM 854 C CA . LYS A 1 107 ? -16.343 0.054 16.539 1.00 85.56 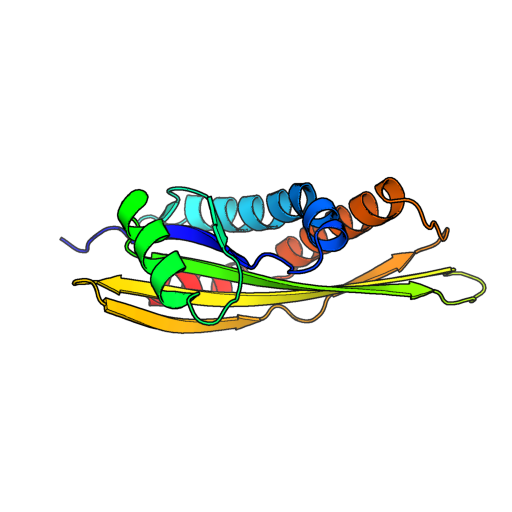107 LYS A CA 1
ATOM 855 C C . LYS A 1 107 ? -17.789 -0.445 16.460 1.00 85.56 107 LYS A C 1
ATOM 857 O O . LYS A 1 107 ? -18.462 -0.212 15.457 1.00 85.56 107 LYS A O 1
ATOM 862 N N . ASP A 1 108 ? -18.240 -1.184 17.474 1.00 81.38 108 ASP A N 1
ATOM 863 C CA . ASP A 1 108 ? -19.617 -1.698 17.606 1.00 81.38 108 ASP A CA 1
ATOM 864 C C . ASP A 1 108 ? -20.156 -2.454 16.368 1.00 81.38 108 ASP A C 1
ATOM 866 O O . ASP A 1 108 ? -21.320 -2.336 15.989 1.00 81.38 108 ASP A O 1
ATOM 870 N N . GLY A 1 109 ? -19.296 -3.209 15.668 1.00 77.00 109 GLY A N 1
ATOM 871 C CA . GLY A 1 109 ? -19.652 -3.928 14.429 1.00 77.00 109 GLY A CA 1
ATOM 872 C C . GLY A 1 109 ? -19.807 -3.033 13.182 1.00 77.00 109 GLY A C 1
ATOM 873 O O . GLY A 1 109 ? -20.004 -3.521 12.056 1.00 77.00 109 GLY A O 1
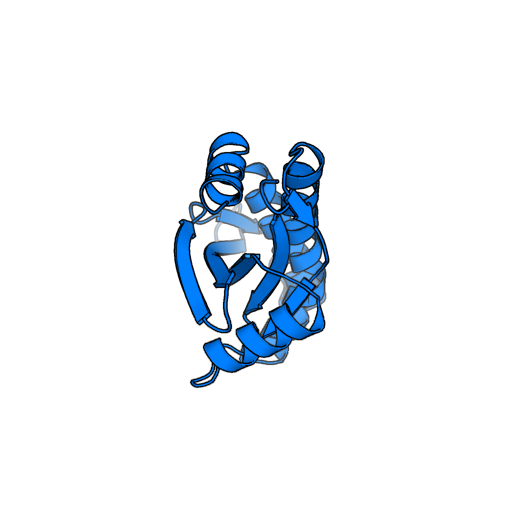ATOM 874 N N . GLY A 1 110 ? -19.678 -1.717 13.355 1.00 86.94 110 GLY A N 1
ATOM 875 C CA . GLY A 1 110 ? -19.640 -0.706 12.310 1.00 86.94 110 GLY A CA 1
ATOM 876 C C . GLY A 1 110 ? -18.230 -0.508 11.760 1.00 86.94 110 GLY A C 1
ATOM 877 O O . GLY A 1 110 ? -17.255 -0.496 12.503 1.00 86.94 110 GLY A O 1
ATOM 878 N N . LEU A 1 111 ? -18.124 -0.342 10.440 1.00 92.38 111 LEU A N 1
ATOM 879 C CA . LEU A 1 111 ? -16.873 0.005 9.763 1.00 92.38 111 LEU A CA 1
ATOM 880 C C . LEU A 1 111 ? -17.045 1.377 9.121 1.00 92.38 111 LEU A C 1
ATOM 882 O O . LEU A 1 111 ? -17.900 1.542 8.246 1.00 92.38 111 LEU A O 1
ATOM 886 N N . ILE A 1 112 ? -16.228 2.335 9.542 1.00 92.38 112 ILE A N 1
ATOM 887 C CA . ILE A 1 112 ? -16.305 3.728 9.100 1.00 92.38 112 ILE A CA 1
ATOM 888 C C . ILE A 1 112 ? -14.959 4.110 8.494 1.00 92.38 112 ILE A C 1
ATOM 890 O O . ILE A 1 112 ? -13.922 3.898 9.117 1.00 92.38 112 ILE A O 1
ATOM 894 N N . LYS A 1 113 ? -14.969 4.668 7.279 1.00 93.88 113 LYS A N 1
ATOM 895 C CA . LYS A 1 113 ? -13.774 5.276 6.685 1.00 93.88 113 LYS A CA 1
ATOM 896 C C . LYS A 1 113 ? -13.558 6.634 7.347 1.00 93.88 113 LYS A C 1
ATOM 898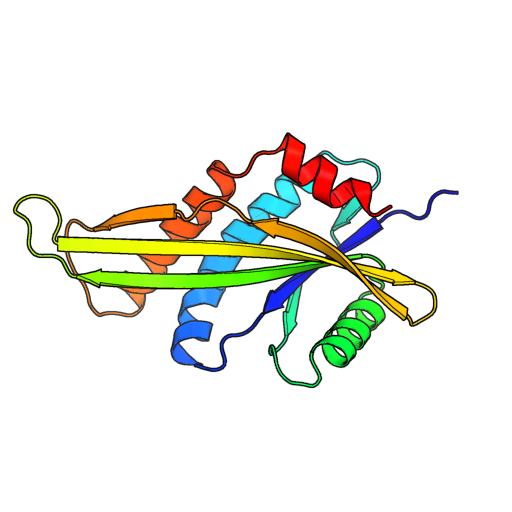 O O . LYS A 1 113 ? -14.450 7.472 7.274 1.00 93.88 113 LYS A O 1
ATOM 903 N N . ILE A 1 114 ? -12.405 6.835 7.974 1.00 92.94 114 ILE A N 1
ATOM 904 C CA . ILE A 1 114 ? -12.098 8.060 8.721 1.00 92.94 114 ILE A CA 1
ATOM 905 C C . ILE A 1 114 ? -11.396 9.087 7.836 1.00 92.94 114 ILE A C 1
ATOM 907 O O . ILE A 1 114 ? -11.700 10.273 7.893 1.00 92.94 114 ILE A O 1
ATOM 911 N N . GLY A 1 115 ? -10.507 8.634 6.953 1.00 94.50 115 GLY A N 1
ATOM 912 C CA . GLY A 1 115 ? -9.748 9.534 6.097 1.00 94.50 115 GLY A CA 1
ATOM 913 C C . GLY A 1 115 ? -8.999 8.814 4.989 1.00 94.50 115 GLY A C 1
ATOM 914 O O . GLY A 1 115 ? -9.009 7.583 4.906 1.00 94.50 115 GLY A O 1
ATOM 915 N N . SER A 1 116 ? -8.365 9.602 4.124 1.00 95.75 116 SER A N 1
ATOM 916 C CA . SER A 1 116 ? -7.474 9.107 3.072 1.00 95.75 116 SER A CA 1
ATOM 917 C C . SER A 1 116 ? -6.206 9.954 3.055 1.00 95.75 116 SER A C 1
ATOM 919 O O . SER A 1 116 ? -6.292 11.175 3.161 1.00 95.75 116 SER A O 1
ATOM 921 N N . TYR A 1 117 ? -5.056 9.318 2.874 1.00 93.88 117 TYR A N 1
ATOM 922 C CA . TYR A 1 117 ? -3.764 9.968 2.696 1.00 93.88 117 TYR A CA 1
ATOM 923 C C . TYR A 1 117 ? -3.106 9.428 1.429 1.00 93.88 117 TYR A C 1
ATOM 925 O O . TYR A 1 117 ? -3.069 8.217 1.199 1.00 93.88 117 TYR A O 1
ATOM 933 N N . SER A 1 118 ? -2.572 10.317 0.598 1.00 93.50 118 SER A N 1
ATOM 934 C CA . SER A 1 118 ? -1.865 9.947 -0.627 1.00 93.50 118 SER A CA 1
ATOM 935 C C . SER A 1 118 ? -0.434 10.450 -0.590 1.00 93.50 118 SER A C 1
ATOM 937 O O . SER A 1 118 ? -0.203 11.627 -0.328 1.00 93.50 118 SER A O 1
ATOM 939 N N . VAL A 1 119 ? 0.513 9.585 -0.941 1.00 92.62 119 VAL A N 1
ATOM 940 C CA . VAL A 1 119 ? 1.895 10.009 -1.189 1.00 92.62 119 VAL A CA 1
ATOM 941 C C . VAL A 1 119 ? 2.000 10.503 -2.625 1.00 92.62 119 VAL A C 1
ATOM 943 O O . VAL A 1 119 ? 1.487 9.850 -3.540 1.00 92.62 119 VAL A O 1
ATOM 946 N N . GLU A 1 120 ? 2.702 11.620 -2.839 1.00 93.25 120 GLU A N 1
ATOM 947 C CA . GLU A 1 120 ? 2.966 12.120 -4.188 1.00 93.25 120 GLU A CA 1
ATOM 948 C C . GLU A 1 120 ? 3.542 11.015 -5.093 1.00 93.25 120 GLU A C 1
ATOM 950 O O . GLU A 1 120 ? 4.445 10.276 -4.664 1.00 93.25 120 GLU A O 1
ATOM 955 N N . PRO A 1 121 ? 3.075 10.906 -6.354 1.00 95.44 121 PRO A N 1
ATOM 956 C CA . PRO A 1 121 ? 3.531 9.879 -7.277 1.00 95.44 121 PRO A CA 1
ATOM 957 C C . PRO A 1 121 ? 5.053 9.843 -7.391 1.00 95.44 121 PRO A C 1
ATOM 959 O O . PRO A 1 121 ? 5.711 10.818 -7.758 1.00 95.44 121 PRO A O 1
ATOM 962 N N . GLN A 1 122 ? 5.632 8.679 -7.117 1.00 97.31 122 GLN A N 1
ATOM 963 C CA . GLN A 1 122 ? 7.067 8.494 -7.223 1.00 97.31 122 GLN A CA 1
ATOM 964 C C . GLN A 1 122 ? 7.441 7.937 -8.588 1.00 97.31 122 GLN A C 1
ATOM 966 O O . GLN A 1 122 ? 6.695 7.191 -9.217 1.00 97.31 122 GLN A O 1
ATOM 971 N N . ARG A 1 123 ? 8.648 8.286 -9.039 1.00 96.44 123 ARG A N 1
ATOM 972 C CA . ARG A 1 123 ? 9.258 7.764 -10.265 1.00 96.44 123 ARG A CA 1
ATOM 973 C C . ARG A 1 123 ? 10.727 7.428 -10.041 1.00 96.44 123 ARG A C 1
ATOM 975 O O . ARG A 1 123 ? 11.436 8.150 -9.329 1.00 96.44 123 ARG A O 1
ATOM 982 N N . ILE A 1 124 ? 11.181 6.335 -10.654 1.00 96.19 124 ILE A N 1
ATOM 983 C CA . ILE A 1 124 ? 12.587 5.920 -10.708 1.00 96.19 124 ILE A CA 1
ATOM 984 C C . ILE A 1 124 ? 12.963 5.623 -12.162 1.00 96.19 124 ILE A C 1
ATOM 986 O O . ILE A 1 124 ? 12.294 4.816 -12.813 1.00 96.19 124 ILE A O 1
ATOM 990 N N . PRO A 1 125 ? 14.045 6.220 -12.684 1.00 95.25 125 PRO A N 1
ATOM 991 C CA . PRO A 1 125 ? 14.491 5.943 -14.037 1.00 95.25 125 PRO A CA 1
ATOM 992 C C . PRO A 1 125 ? 15.234 4.597 -14.134 1.00 95.25 125 PRO A C 1
ATOM 994 O O . PRO A 1 125 ? 15.880 4.131 -13.190 1.00 95.25 125 PRO A O 1
ATOM 997 N N . ILE A 1 126 ? 15.159 3.966 -15.306 1.00 96.00 126 ILE A N 1
ATOM 998 C CA . ILE A 1 126 ? 15.707 2.638 -15.599 1.00 96.00 126 ILE A CA 1
ATOM 999 C C . ILE A 1 126 ? 16.778 2.775 -16.685 1.00 96.00 126 ILE A C 1
ATOM 1001 O O . ILE A 1 126 ? 16.494 3.187 -17.806 1.00 96.00 126 ILE A O 1
ATOM 1005 N N . ARG A 1 127 ? 18.024 2.392 -16.374 1.00 92.06 127 ARG A N 1
ATOM 1006 C CA . ARG A 1 127 ? 19.157 2.457 -17.326 1.00 92.06 127 ARG A CA 1
ATOM 1007 C C . ARG A 1 127 ? 19.219 1.288 -18.303 1.00 92.06 127 ARG A C 1
ATOM 1009 O O . ARG A 1 127 ? 19.690 1.448 -19.418 1.00 92.06 127 ARG A O 1
ATOM 1016 N N . LYS A 1 128 ? 18.786 0.100 -17.879 1.00 92.56 128 LYS A N 1
ATOM 1017 C CA . LYS A 1 128 ? 18.763 -1.117 -18.702 1.00 92.56 128 LYS A CA 1
ATOM 1018 C C . LYS A 1 128 ? 17.365 -1.700 -18.643 1.00 92.56 128 LYS A C 1
ATOM 1020 O O . LYS A 1 128 ? 16.919 -2.064 -17.560 1.00 92.56 128 LYS A O 1
ATOM 1025 N N . TRP A 1 129 ? 16.676 -1.748 -19.777 1.00 94.88 129 TRP A N 1
ATOM 1026 C CA . TRP A 1 129 ? 15.317 -2.273 -19.833 1.00 94.88 129 TRP A CA 1
ATOM 1027 C C . TRP A 1 129 ? 15.320 -3.801 -19.772 1.00 94.88 129 TRP A C 1
ATOM 1029 O O . TRP A 1 129 ? 16.100 -4.452 -20.462 1.00 94.88 129 TRP A O 1
ATOM 1039 N N . GLY A 1 130 ? 14.427 -4.370 -18.969 1.00 93.50 130 GLY A N 1
ATOM 1040 C CA . GLY A 1 130 ? 14.199 -5.806 -18.881 1.00 93.50 130 GLY A CA 1
ATOM 1041 C C . GLY A 1 130 ? 12.709 -6.119 -18.948 1.00 93.50 130 GLY A C 1
ATOM 1042 O O . GLY A 1 130 ? 11.868 -5.267 -18.678 1.00 93.50 130 GLY A O 1
ATOM 1043 N N . LYS A 1 131 ? 12.371 -7.354 -19.322 1.00 91.81 131 LYS A N 1
ATOM 1044 C CA . LYS A 1 131 ? 10.975 -7.829 -19.368 1.00 91.81 131 LYS A CA 1
ATOM 1045 C C . LYS A 1 131 ? 10.654 -8.880 -18.297 1.00 91.81 131 LYS A C 1
ATOM 1047 O O . LYS A 1 131 ? 9.485 -9.188 -18.092 1.00 91.81 131 LYS A O 1
ATOM 1052 N N . SER A 1 132 ? 11.669 -9.416 -17.613 1.00 95.69 132 SER A N 1
ATOM 1053 C CA . SER A 1 132 ? 11.506 -10.512 -16.651 1.00 95.69 132 SER A CA 1
ATOM 1054 C C . SER A 1 132 ? 10.808 -10.073 -15.358 1.00 95.69 132 SER A C 1
ATOM 1056 O O . SER A 1 132 ? 10.872 -8.911 -14.950 1.00 95.69 132 SER A O 1
ATOM 1058 N N . ASN A 1 133 ? 10.186 -11.026 -14.660 1.00 95.25 133 ASN A N 1
ATOM 1059 C CA . ASN A 1 133 ? 9.567 -10.762 -13.359 1.00 95.25 133 ASN A CA 1
ATOM 1060 C C . ASN A 1 133 ? 10.598 -10.348 -12.304 1.00 95.25 133 ASN A C 1
ATOM 1062 O O . ASN A 1 133 ? 10.325 -9.443 -11.526 1.00 95.25 133 ASN A O 1
ATOM 1066 N N . SER A 1 134 ? 11.798 -10.938 -12.320 1.00 95.06 134 SER A N 1
ATOM 1067 C CA . SER A 1 134 ? 12.905 -10.519 -11.445 1.00 95.06 134 SER A CA 1
ATOM 1068 C C . SER A 1 134 ? 13.278 -9.047 -11.671 1.00 95.06 134 SER A C 1
ATOM 1070 O O . SER A 1 134 ? 13.392 -8.274 -10.718 1.00 95.06 134 SER A O 1
ATOM 1072 N N . PHE A 1 135 ? 13.357 -8.615 -12.936 1.00 96.38 135 PHE A N 1
ATOM 1073 C CA . PHE A 1 135 ? 13.579 -7.211 -13.273 1.00 96.38 135 PHE A CA 1
ATOM 1074 C C . PHE A 1 135 ? 12.478 -6.300 -12.708 1.00 96.38 135 PHE A C 1
ATOM 1076 O O . PHE A 1 135 ? 12.795 -5.279 -12.093 1.00 96.38 135 PHE A O 1
ATOM 1083 N N . LYS A 1 136 ? 11.202 -6.671 -12.886 1.00 96.75 136 LYS A N 1
ATOM 1084 C CA . LYS A 1 136 ? 10.058 -5.895 -12.382 1.00 96.75 136 LYS A CA 1
ATOM 1085 C C . LYS A 1 136 ? 10.057 -5.826 -10.853 1.00 96.75 136 LYS A C 1
ATOM 1087 O O . LYS A 1 136 ? 10.042 -4.727 -10.310 1.00 96.75 136 LYS A O 1
ATOM 1092 N N . LYS A 1 137 ? 10.177 -6.969 -10.165 1.00 96.94 137 LYS A N 1
ATOM 1093 C CA . LYS A 1 137 ? 10.241 -7.060 -8.694 1.00 96.94 137 LYS A CA 1
ATOM 1094 C C . LYS A 1 137 ? 11.328 -6.161 -8.114 1.00 96.94 137 LYS A C 1
ATOM 1096 O O . LYS A 1 137 ? 11.043 -5.364 -7.228 1.00 96.94 137 LYS A O 1
ATOM 1101 N N . LYS A 1 138 ? 12.545 -6.206 -8.670 1.00 96.38 138 LYS A N 1
ATOM 1102 C CA . LYS A 1 138 ? 13.660 -5.350 -8.236 1.00 96.38 138 LYS A CA 1
ATOM 1103 C C . LYS A 1 138 ? 13.313 -3.860 -8.304 1.00 96.38 138 LYS A C 1
ATOM 1105 O O . LYS A 1 138 ? 13.663 -3.096 -7.411 1.00 96.38 138 LYS A O 1
ATOM 1110 N N . HIS A 1 139 ? 12.666 -3.420 -9.379 1.00 97.69 139 HIS A N 1
ATOM 1111 C CA . HIS A 1 139 ? 12.304 -2.011 -9.544 1.00 97.69 139 HIS A CA 1
ATOM 1112 C C . HIS A 1 139 ? 11.114 -1.614 -8.665 1.00 97.69 139 HIS A C 1
ATOM 1114 O O . HIS A 1 139 ? 11.134 -0.519 -8.106 1.00 97.69 139 HIS A O 1
ATOM 1120 N N . LEU A 1 140 ? 10.149 -2.517 -8.466 1.00 98.06 140 LEU A N 1
ATOM 1121 C CA . LEU A 1 140 ? 9.040 -2.328 -7.531 1.00 98.06 140 LEU A CA 1
ATOM 1122 C C . LEU A 1 140 ? 9.530 -2.229 -6.077 1.00 98.06 140 LEU A C 1
ATOM 1124 O O . LEU A 1 140 ? 9.127 -1.321 -5.364 1.00 98.06 140 LEU A O 1
ATOM 1128 N N . GLN A 1 141 ? 10.480 -3.068 -5.658 1.00 97.50 141 GLN A N 1
ATOM 1129 C CA . GLN A 1 141 ? 11.124 -2.952 -4.343 1.00 97.50 141 GLN A CA 1
ATOM 1130 C C . GLN A 1 141 ? 11.827 -1.597 -4.169 1.00 97.50 141 GLN A C 1
ATOM 1132 O O . GLN A 1 141 ? 11.731 -0.960 -3.123 1.00 97.50 141 GLN A O 1
ATOM 1137 N N . ARG A 1 142 ? 12.539 -1.122 -5.198 1.00 97.50 142 ARG A N 1
ATOM 1138 C CA . ARG A 1 142 ? 13.229 0.176 -5.132 1.00 97.50 142 ARG A CA 1
ATOM 1139 C C . ARG A 1 142 ? 12.255 1.342 -5.006 1.00 97.50 142 ARG A C 1
ATOM 1141 O O . ARG A 1 142 ? 12.547 2.277 -4.267 1.00 97.50 142 ARG A O 1
ATOM 1148 N N . ILE A 1 143 ? 11.137 1.313 -5.732 1.00 97.94 143 ILE A N 1
ATOM 1149 C CA . ILE A 1 143 ? 10.171 2.413 -5.692 1.00 97.94 143 ILE A CA 1
ATOM 1150 C C . ILE A 1 143 ? 9.320 2.397 -4.425 1.00 97.94 143 ILE A C 1
ATOM 1152 O O . ILE A 1 143 ? 9.099 3.470 -3.875 1.00 97.94 143 ILE A O 1
ATOM 1156 N N . THR A 1 144 ? 8.953 1.228 -3.884 1.00 97.62 144 THR A N 1
ATOM 1157 C CA . THR A 1 144 ? 8.284 1.172 -2.573 1.00 97.62 144 THR A CA 1
ATOM 1158 C C . THR A 1 144 ? 9.194 1.687 -1.464 1.00 97.62 144 THR A C 1
ATOM 1160 O O . THR A 1 144 ? 8.745 2.475 -0.641 1.00 97.62 144 THR A O 1
ATOM 1163 N N . LYS A 1 145 ? 10.496 1.362 -1.497 1.00 96.94 145 LYS A N 1
ATOM 1164 C CA . LYS A 1 145 ? 11.477 1.956 -0.572 1.00 96.94 145 LYS A CA 1
ATOM 1165 C C . LYS A 1 145 ? 11.581 3.477 -0.728 1.00 96.94 145 LYS A C 1
ATOM 1167 O O . LYS A 1 145 ? 11.702 4.188 0.259 1.00 96.94 145 LYS A O 1
ATOM 1172 N N . LYS A 1 146 ? 11.546 3.990 -1.963 1.00 96.94 146 LYS A N 1
ATOM 1173 C CA . LYS A 1 146 ? 11.556 5.441 -2.205 1.00 96.94 146 LYS A CA 1
ATOM 1174 C C . LYS A 1 146 ? 10.303 6.110 -1.632 1.00 96.94 146 LYS A C 1
ATOM 1176 O O . LYS A 1 146 ? 10.425 7.186 -1.066 1.00 96.94 146 LYS A O 1
ATOM 1181 N N . ILE A 1 147 ? 9.131 5.486 -1.769 1.00 95.94 147 ILE A N 1
ATOM 1182 C CA . ILE A 1 147 ? 7.863 5.991 -1.218 1.00 95.94 147 ILE A CA 1
ATOM 1183 C C . ILE A 1 147 ? 7.951 6.136 0.302 1.00 95.94 147 ILE A C 1
ATOM 1185 O O . ILE A 1 147 ? 7.682 7.217 0.812 1.00 95.94 147 ILE A O 1
ATOM 1189 N N . THR A 1 148 ? 8.411 5.107 1.016 1.00 94.44 148 THR A N 1
ATOM 1190 C CA . THR A 1 148 ? 8.526 5.168 2.485 1.0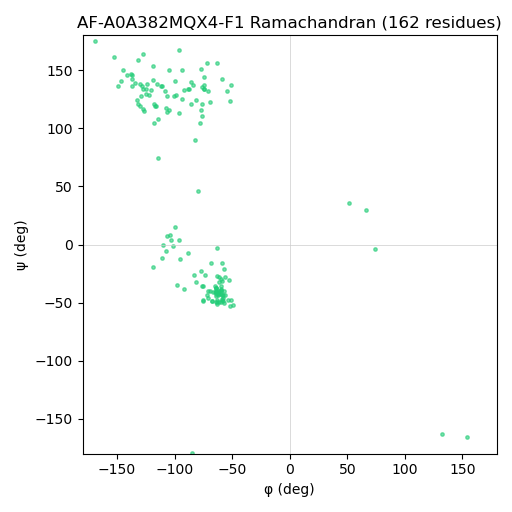0 94.44 148 THR A CA 1
ATOM 1191 C C . THR A 1 148 ? 9.605 6.129 2.981 1.00 94.44 148 THR A C 1
ATOM 1193 O O . THR A 1 148 ? 9.625 6.473 4.149 1.00 94.44 148 THR A O 1
ATOM 1196 N N . GLN A 1 149 ? 10.526 6.558 2.117 1.00 93.12 149 GLN A N 1
ATOM 1197 C CA . GLN A 1 149 ? 11.504 7.610 2.423 1.00 93.12 149 GLN A CA 1
ATOM 1198 C C . GLN A 1 149 ? 10.988 9.020 2.106 1.00 93.12 149 GLN A C 1
ATOM 1200 O O . GLN A 1 149 ? 11.703 9.995 2.333 1.00 93.12 149 GLN A O 1
ATOM 1205 N N . LYS A 1 150 ? 9.820 9.129 1.464 1.00 91.50 150 LYS A N 1
ATOM 1206 C CA . LYS A 1 150 ? 9.286 10.384 0.926 1.00 91.50 150 LYS A CA 1
ATOM 1207 C C . LYS A 1 150 ? 7.962 10.809 1.533 1.00 91.50 150 LYS A C 1
ATOM 1209 O O . LYS A 1 150 ? 7.643 11.985 1.403 1.00 91.50 150 LYS A O 1
ATOM 1214 N N . TRP A 1 151 ? 7.211 9.908 2.160 1.00 92.00 151 TRP A N 1
ATOM 1215 C CA . TRP A 1 151 ? 6.101 10.346 2.997 1.00 92.00 151 TRP A CA 1
ATOM 1216 C C . TRP A 1 151 ? 6.623 11.173 4.180 1.00 92.00 151 TRP A C 1
ATOM 1218 O O . TRP A 1 151 ? 7.796 11.076 4.545 1.00 92.00 151 TRP A O 1
ATOM 1228 N N . SER A 1 152 ? 5.776 12.028 4.740 1.00 91.56 152 SER A N 1
ATOM 1229 C CA . SER A 1 152 ? 6.134 12.806 5.921 1.00 91.56 152 SER A CA 1
ATOM 1230 C C . SER A 1 152 ? 5.861 11.981 7.170 1.00 91.56 152 SER A C 1
ATOM 1232 O O . SER A 1 152 ? 4.722 11.579 7.403 1.00 91.56 152 SER A O 1
ATOM 1234 N N . ASP A 1 153 ? 6.890 11.737 7.983 1.00 92.25 153 ASP A N 1
ATOM 1235 C CA . ASP A 1 153 ? 6.736 10.981 9.226 1.00 92.25 153 ASP A CA 1
ATOM 1236 C C . ASP A 1 153 ? 5.741 11.661 10.173 1.00 92.25 153 ASP A C 1
ATOM 1238 O O . ASP A 1 153 ? 4.929 10.974 10.781 1.00 92.25 153 ASP A O 1
ATOM 1242 N N . SER A 1 154 ? 5.757 12.995 10.284 1.00 92.38 154 SER A N 1
ATOM 1243 C CA . SER A 1 154 ? 4.819 13.718 11.153 1.00 92.38 154 SER A CA 1
ATOM 1244 C C . SER A 1 154 ? 3.387 13.627 10.636 1.00 92.38 154 SER A C 1
ATOM 1246 O O . SER A 1 154 ? 2.505 13.232 11.386 1.00 92.38 154 SER A O 1
ATOM 1248 N N . GLU A 1 155 ? 3.160 13.886 9.344 1.00 92.69 155 GLU A N 1
ATOM 1249 C CA . GLU A 1 155 ? 1.810 13.804 8.766 1.00 92.69 155 GLU A CA 1
ATOM 1250 C C . GLU A 1 155 ? 1.259 12.381 8.826 1.00 92.69 155 GLU A C 1
ATOM 1252 O O . GLU A 1 155 ? 0.075 12.188 9.075 1.00 92.69 155 GLU A O 1
ATOM 1257 N N . MET A 1 156 ? 2.108 11.373 8.611 1.00 93.19 156 MET A N 1
ATOM 1258 C CA . MET A 1 156 ? 1.712 9.975 8.731 1.00 93.19 156 MET A CA 1
ATOM 1259 C C . MET A 1 156 ? 1.373 9.607 10.171 1.00 93.19 156 MET A C 1
ATOM 1261 O O . MET A 1 156 ? 0.403 8.884 10.392 1.00 93.19 156 MET A O 1
ATOM 1265 N N . LYS A 1 157 ? 2.144 10.094 11.151 1.00 93.38 157 LYS A N 1
ATOM 1266 C CA . LYS A 1 157 ? 1.838 9.868 12.566 1.00 93.38 157 LYS A CA 1
ATOM 1267 C C . LYS A 1 157 ? 0.517 10.519 12.950 1.00 93.38 157 LYS A C 1
ATOM 1269 O O . LYS A 1 157 ? -0.360 9.822 13.456 1.00 93.38 157 LYS A O 1
ATOM 1274 N N . ASP A 1 158 ? 0.341 11.787 12.593 1.00 91.44 158 ASP A N 1
ATOM 1275 C CA . ASP A 1 158 ? -0.901 12.525 12.807 1.00 91.44 158 ASP A CA 1
ATOM 1276 C C . ASP A 1 158 ? -2.071 11.820 12.115 1.00 91.44 158 ASP A C 1
ATOM 1278 O O . ASP A 1 158 ? -3.119 11.616 12.719 1.00 91.44 158 ASP A O 1
ATOM 1282 N N . PHE A 1 159 ? -1.899 11.351 10.877 1.00 92.31 159 PHE A N 1
ATOM 1283 C CA . PHE A 1 159 ? -2.933 10.621 10.145 1.00 92.31 159 PHE A CA 1
ATOM 1284 C C . PHE A 1 159 ? -3.296 9.287 10.804 1.00 92.31 159 PHE A C 1
ATOM 1286 O O . PHE A 1 159 ? -4.466 8.917 10.813 1.00 92.31 159 PHE A O 1
ATOM 1293 N N . ILE A 1 160 ? -2.329 8.557 11.366 1.00 91.62 160 ILE A N 1
ATOM 1294 C CA . ILE A 1 160 ? -2.579 7.285 12.056 1.00 91.62 160 ILE A CA 1
ATOM 1295 C C . ILE A 1 160 ? -3.296 7.523 13.388 1.00 91.62 160 ILE A C 1
ATOM 1297 O O . ILE A 1 160 ? -4.279 6.831 13.660 1.00 91.62 160 ILE A O 1
ATOM 1301 N N . GLN A 1 161 ? -2.825 8.501 14.169 1.00 86.56 161 GLN A N 1
ATOM 1302 C CA . GLN A 1 161 ? -3.271 8.787 15.537 1.00 86.56 161 GLN A CA 1
ATOM 1303 C C . GLN A 1 161 ? -4.538 9.643 15.618 1.00 86.56 161 GLN A C 1
ATOM 1305 O O . GLN A 1 161 ? -5.286 9.514 16.583 1.00 86.56 161 GLN A O 1
ATOM 1310 N N . SER A 1 162 ? -4.827 10.480 14.617 1.00 71.38 162 SER A N 1
ATOM 1311 C CA . SER A 1 162 ? -6.043 11.319 14.569 1.00 71.38 162 SER A CA 1
ATOM 1312 C C . SER A 1 162 ? -7.350 10.519 14.508 1.00 71.38 162 SER A C 1
ATOM 1314 O O . SER A 1 162 ? -8.431 11.101 14.553 1.00 71.38 162 SER A O 1
ATOM 1316 N N . ASN A 1 163 ? -7.260 9.187 14.439 1.00 58.56 163 ASN A N 1
ATOM 1317 C CA . ASN A 1 163 ? -8.389 8.263 14.366 1.00 58.56 163 ASN A CA 1
ATOM 1318 C C . ASN A 1 163 ? -8.678 7.524 15.690 1.00 58.56 163 ASN A C 1
ATOM 1320 O O . ASN A 1 163 ? -9.482 6.584 15.675 1.00 58.56 163 ASN A O 1
ATOM 1324 N N . ASN A 1 164 ? -8.016 7.906 16.792 1.00 52.84 164 ASN A N 1
ATOM 1325 C CA . ASN A 1 164 ? -8.252 7.364 18.136 1.00 52.84 164 ASN A CA 1
ATOM 1326 C C . ASN A 1 164 ? -9.434 8.031 18.846 1.00 52.84 164 ASN A C 1
ATOM 1328 O O . ASN A 1 164 ? -9.379 9.264 19.037 1.00 52.84 164 ASN A O 1
#

Radius of gyration: 17.02 Å; Cα contacts (8 Å, |Δi|>4): 280; chains: 1; bounding box: 40×26×55 Å

pLDDT: mean 91.97, std 8.26, range [42.12, 98.12]

Solvent-accessible surface area (backbone atoms only — not comparable to full-atom values): 9199 Å² total; per-residue (Å²): 128,87,78,69,37,26,32,28,43,31,36,55,47,54,90,50,63,68,63,36,67,46,41,65,66,27,46,50,41,49,51,51,42,51,48,66,54,37,78,75,42,94,58,45,45,81,74,47,78,50,78,44,60,79,53,100,56,34,68,59,54,49,50,54,54,28,58,79,64,69,29,40,27,34,40,39,37,44,72,52,73,50,78,47,79,40,90,52,97,77,35,32,21,33,42,38,41,39,43,38,35,36,34,33,39,46,56,96,94,42,79,45,78,77,49,75,50,69,48,79,74,44,74,48,80,30,71,71,76,72,87,50,68,68,54,49,33,56,52,44,35,52,49,33,46,49,48,58,72,64,54,54,69,65,61,52,49,49,63,64,57,74,75,114

Nearest PDB structures (foldseek):
  3w1e-assembly1_A  TM=5.712E-01  e=5.296E-07  Vibrio alginolyticus
  3bgh-assembly1_A  TM=4.400E-01  e=1.084E-05  Helicobacter pylori 26695
  4kwy-assembly2_B  TM=5.854E-01  e=5.159E-03  Caulobacter vibrioides CB15
  5tu7-assembly2_B  TM=3.368E-01  e=1.655E-01  Staphylococcus epidermidis RP62A
  4leh-assembly1_C  TM=1.871E-01  e=1.655E-01  [Clostridium] scindens ATCC 35704

Sequence (164 aa):
CPQNQNLMVVFNKYSDRNKENLMKEPRSNLVSGVVSLVDTMESVDFIGISEIDNGNDFKDKLKRSMDKKGSNSSLVFTTEWDFQKQETSMWKGFVSMTLLMDSYSFKDGGLIKIGSYSVEPQRIPIRKWGKSNSFKKKHLQRITKKITQKWSDSEMKDFIQSNN

Foldseek 3Di:
DPQAAAEEEEEAADPDPLVRVLCPVLVVLVVVLVVVLQVPPPRYDHQYYYYAYPDPCRQVVVLVVCVVRVGQKYKYKDKDKDWAADDDPAFRTKMKMKIKIWMWGQDPSDIDTDDMDIQDIDMDTHRDDDDDSVVSSVRSNVRSNVSSVRDDSVVVSCVRPVVD

Secondary structure (DSSP, 8-state):
-PPPEEEEEEEEEPSSHHHHHHHTTHHHHHHHHHHHHHTT-TTEEEEEEEEEE-STTHHHHHHHHHHHHT-SEEEEEEEEEEEEE---SS-SEEEEEEEEEEEEEEETTEEEEEEEEEEEEEEEEESS---SHHHHHHHHHHHHHHHHTTS-HHHHHHHHHTT-

Mean predicted aligned error: 4.4 Å

Organism: NCBI:txid408172